Protein AF-A0A2E4WME3-F1 (afdb_monomer_lite)

Secondary structure (DSSP, 8-state):
-EEEEETTEEEEEEEEES----TT-GGGHHHHTTS-HHHHHHHHHHHTSGGGEEEEE-S-STTPPPHHHHHHH-TTTTT-HHHHHHHHHHHHTT---TTHHHHHHTHHHHHTT-SHHHHHHHHT-GGGB-TTT--B--SS----TTS--S-SSHHHHHHHHHHHHHHHHHHHHHHHHS---

Sequence (181 aa):
MLHHKSELGEFFLSSDAIGHTYTRVKSMSHIVNQIPSKEINSFFSNCRTIGGYIIFPSKQVDKKMTINASRGLNRSIVDRFDLTLECIRRFYINEDSPLSDTFKRYSSFFSLFQDFKGYIDFFLLQDLVEEKDLVIKFFVPFNGFDRPPLPSNVQEYQSYKKHLTHFVKARNQRMAQAHPY

Structure (mmCIF, N/CA/C/O backbone):
data_AF-A0A2E4WME3-F1
#
_entry.id   AF-A0A2E4WME3-F1
#
loop_
_atom_site.group_PDB
_atom_site.id
_atom_site.type_symbol
_atom_site.label_atom_id
_atom_site.label_alt_id
_atom_site.label_comp_id
_atom_site.label_asym_id
_atom_site.label_entity_id
_atom_site.label_seq_id
_atom_site.pdbx_PDB_ins_code
_atom_site.Cartn_x
_atom_site.Cartn_y
_atom_site.Cartn_z
_atom_site.occupancy
_atom_site.B_iso_or_equiv
_atom_site.auth_seq_id
_atom_site.auth_comp_id
_atom_site.auth_asym_id
_atom_site.auth_atom_id
_atom_site.pdbx_PDB_model_num
ATOM 1 N N . MET A 1 1 ? 7.055 2.457 16.033 1.00 84.25 1 MET A N 1
ATOM 2 C CA . MET A 1 1 ? 5.740 1.885 16.388 1.00 84.25 1 MET A CA 1
ATOM 3 C C . MET A 1 1 ? 5.022 2.919 17.231 1.00 84.25 1 MET A C 1
ATOM 5 O O . MET A 1 1 ? 5.640 3.439 18.150 1.00 84.25 1 MET A O 1
ATOM 9 N N . LEU A 1 2 ? 3.787 3.249 16.876 1.00 93.38 2 LEU A N 1
ATOM 10 C CA . LEU A 1 2 ? 2.909 4.166 17.597 1.00 93.38 2 LEU A CA 1
ATOM 11 C C . LEU A 1 2 ? 1.882 3.332 18.369 1.00 93.38 2 LEU A C 1
ATOM 13 O O . LEU A 1 2 ? 1.315 2.400 17.804 1.00 93.38 2 LEU A O 1
ATOM 17 N N . HIS A 1 3 ? 1.649 3.646 19.638 1.00 96.19 3 HIS A N 1
ATOM 18 C CA . HIS A 1 3 ? 0.579 3.045 20.437 1.00 96.19 3 HIS A CA 1
ATOM 19 C C . HIS A 1 3 ? -0.481 4.107 20.698 1.00 96.19 3 HIS A C 1
ATOM 21 O O . HIS A 1 3 ? -0.151 5.224 21.087 1.00 96.19 3 HIS A O 1
ATOM 27 N N . HIS A 1 4 ? -1.737 3.760 20.443 1.00 94.62 4 HIS A N 1
ATOM 28 C CA . HIS A 1 4 ? -2.892 4.623 20.654 1.00 94.62 4 HIS A CA 1
ATOM 29 C C . HIS A 1 4 ? -3.981 3.853 21.395 1.00 94.62 4 HIS A C 1
ATOM 31 O O . HIS A 1 4 ? -4.240 2.691 21.075 1.00 94.62 4 HIS A O 1
ATOM 37 N N . LYS A 1 5 ? -4.641 4.505 22.352 1.00 96.31 5 LYS A N 1
ATOM 38 C CA . LYS A 1 5 ? -5.772 3.948 23.095 1.00 96.31 5 LYS A CA 1
ATOM 39 C C . LYS A 1 5 ? -6.830 5.028 23.302 1.00 96.31 5 LYS A C 1
ATOM 41 O O . LYS A 1 5 ? -6.536 6.074 23.872 1.00 96.31 5 LYS A O 1
ATOM 46 N N . SER A 1 6 ? -8.051 4.764 22.851 1.00 95.75 6 SER A N 1
ATOM 47 C CA . SER A 1 6 ? -9.222 5.621 23.068 1.00 95.75 6 SER A CA 1
ATOM 48 C C . SER A 1 6 ? -10.500 4.778 23.136 1.00 95.75 6 SER A C 1
ATOM 50 O O . SER A 1 6 ? -10.442 3.550 23.098 1.00 95.75 6 SER A O 1
ATOM 52 N N . GLU A 1 7 ? -11.663 5.427 23.207 1.00 95.44 7 GLU A N 1
ATOM 53 C CA . GLU A 1 7 ? -12.976 4.763 23.135 1.00 95.44 7 GLU A CA 1
ATOM 54 C C . GLU A 1 7 ? -13.190 3.992 21.820 1.00 95.44 7 GLU A C 1
ATOM 56 O O . GLU A 1 7 ? -13.965 3.043 21.777 1.00 95.44 7 GLU A O 1
ATOM 61 N N . LEU A 1 8 ? -12.450 4.347 20.762 1.00 93.00 8 LEU A N 1
ATOM 62 C CA . LEU A 1 8 ? -12.472 3.657 19.467 1.00 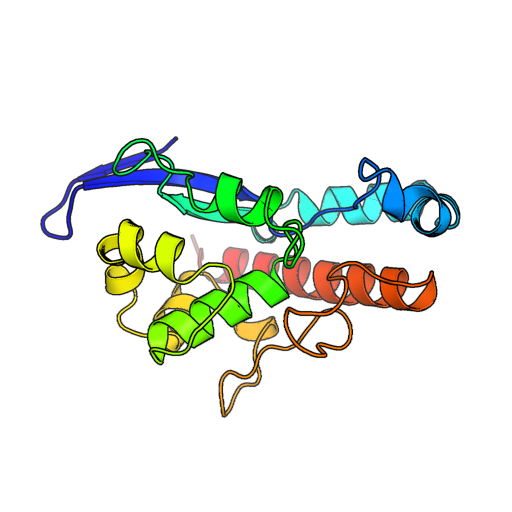93.00 8 LEU A CA 1
ATOM 63 C C . LEU A 1 8 ? -11.648 2.356 19.458 1.00 93.00 8 LEU A C 1
ATOM 65 O O . LEU A 1 8 ? -11.681 1.617 18.476 1.00 93.00 8 LEU A O 1
ATOM 69 N N . GLY A 1 9 ? -10.888 2.078 20.523 1.00 94.25 9 GLY A N 1
ATOM 70 C CA . GLY A 1 9 ? -10.085 0.867 20.676 1.00 94.25 9 GLY A CA 1
ATOM 71 C C . GLY A 1 9 ? -8.614 1.124 21.005 1.00 94.25 9 GLY A C 1
ATOM 72 O O . GLY A 1 9 ? -8.171 2.252 21.231 1.00 94.25 9 GLY A O 1
ATOM 73 N N . GLU A 1 10 ? -7.843 0.036 21.038 1.00 96.06 10 GLU A N 1
ATOM 74 C CA . GLU A 1 10 ? -6.400 0.045 21.274 1.00 96.06 10 GLU A CA 1
ATOM 75 C C . GLU A 1 10 ? -5.654 -0.448 20.031 1.00 96.06 10 GLU A C 1
ATOM 77 O O . GLU A 1 10 ? -5.867 -1.567 19.558 1.00 96.06 10 GLU A O 1
ATOM 82 N N . PHE A 1 11 ? -4.750 0.382 19.514 1.00 96.50 11 PHE A N 1
ATOM 83 C CA . PHE A 1 11 ? -4.045 0.135 18.264 1.00 96.50 11 PHE A CA 1
ATOM 84 C C . PHE A 1 11 ? -2.536 0.289 18.441 1.00 96.50 11 PHE A C 1
ATOM 86 O O . PHE A 1 11 ? -2.039 1.252 19.022 1.00 96.50 11 PHE A O 1
ATOM 93 N N . PHE A 1 12 ? -1.799 -0.664 17.875 1.00 97.31 12 PHE A N 1
ATOM 94 C CA . PHE A 1 12 ? -0.350 -0.609 17.720 1.00 97.31 12 PHE A CA 1
ATOM 95 C C . PHE A 1 12 ? -0.075 -0.488 16.232 1.00 97.31 12 PHE A C 1
ATOM 97 O O . PHE A 1 12 ? -0.410 -1.399 15.476 1.00 97.31 12 PHE A O 1
ATOM 104 N N . LEU A 1 13 ? 0.467 0.646 15.815 1.00 97.38 13 LEU A N 1
ATOM 105 C CA . LEU A 1 13 ? 0.573 1.047 14.423 1.00 97.38 13 LEU A CA 1
ATOM 106 C C . LEU A 1 13 ? 2.042 1.175 14.011 1.00 97.38 13 LEU A C 1
ATOM 108 O O . LEU A 1 13 ? 2.901 1.640 14.771 1.00 97.38 13 LEU A O 1
ATOM 112 N N . SER A 1 14 ? 2.345 0.795 12.776 1.00 97.19 14 SER A N 1
ATOM 113 C CA . SER A 1 14 ? 3.647 1.036 12.154 1.00 97.19 14 SER A CA 1
ATOM 114 C C . SER A 1 14 ? 3.471 1.567 10.744 1.00 97.19 14 SER A C 1
ATOM 116 O O . SER A 1 14 ? 2.499 1.229 10.068 1.00 97.19 14 SER A O 1
ATOM 118 N N . SER A 1 15 ? 4.436 2.367 10.296 1.00 96.00 15 SER A N 1
ATOM 119 C CA . SER A 1 15 ? 4.532 2.718 8.889 1.00 96.00 15 SER A CA 1
ATOM 120 C C . SER A 1 15 ? 4.936 1.504 8.053 1.00 96.00 15 SER A C 1
ATOM 122 O O . SER A 1 15 ? 5.638 0.606 8.523 1.00 96.00 15 SER A O 1
ATOM 124 N N . ASP A 1 16 ? 4.493 1.503 6.806 1.00 96.19 16 ASP A N 1
ATOM 125 C CA . ASP A 1 16 ? 4.830 0.519 5.788 1.00 96.19 16 ASP A CA 1
ATOM 126 C C . ASP A 1 16 ? 5.010 1.230 4.443 1.00 96.19 16 ASP A C 1
ATOM 128 O O . ASP A 1 16 ? 4.370 2.253 4.185 1.00 96.19 16 ASP A O 1
ATOM 132 N N . ALA A 1 17 ? 5.905 0.733 3.597 1.00 96.88 17 ALA A N 1
ATOM 133 C CA . ALA A 1 17 ? 6.163 1.340 2.301 1.00 96.88 17 ALA A CA 1
ATOM 134 C C . ALA A 1 17 ? 5.014 1.037 1.325 1.00 96.88 17 ALA A C 1
ATOM 136 O O . ALA A 1 17 ? 4.477 -0.071 1.263 1.00 96.88 17 ALA A O 1
ATOM 137 N N . ILE A 1 18 ? 4.636 2.043 0.542 1.00 97.50 18 ILE A N 1
ATOM 138 C CA . ILE A 1 18 ? 3.781 1.890 -0.641 1.00 97.50 18 ILE A CA 1
ATOM 139 C C . ILE A 1 18 ? 4.661 1.579 -1.858 1.00 97.50 18 ILE A C 1
ATOM 141 O O . ILE A 1 18 ? 4.321 0.739 -2.690 1.00 97.50 18 ILE A O 1
ATOM 145 N N . GLY A 1 19 ? 5.795 2.274 -1.975 1.00 93.50 19 GLY A N 1
ATOM 146 C CA . GLY A 1 19 ? 6.654 2.199 -3.148 1.00 93.50 19 GLY A CA 1
ATOM 147 C C . GLY A 1 19 ? 7.825 1.235 -2.998 1.00 93.50 19 GLY A C 1
ATOM 148 O O . GLY A 1 19 ? 8.671 1.410 -2.122 1.00 93.50 19 GLY A O 1
ATOM 149 N N . HIS A 1 20 ? 7.935 0.278 -3.922 1.00 95.06 20 HIS A N 1
ATOM 150 C CA . HIS A 1 20 ? 9.031 -0.687 -3.974 1.00 95.06 20 HIS A CA 1
ATOM 151 C C . HIS A 1 20 ? 9.748 -0.594 -5.321 1.00 95.06 20 HIS A C 1
ATOM 153 O O . HIS A 1 20 ? 9.152 -0.741 -6.379 1.00 95.06 20 HIS A O 1
ATOM 159 N N . THR A 1 21 ? 11.065 -0.387 -5.311 1.00 96.44 21 THR A N 1
ATOM 160 C CA . THR A 1 21 ? 11.849 -0.357 -6.560 1.00 96.44 21 THR A CA 1
ATOM 161 C C . THR A 1 21 ? 12.041 -1.742 -7.171 1.00 96.44 21 THR A C 1
ATOM 163 O O . THR A 1 21 ? 12.465 -1.853 -8.318 1.00 96.44 21 THR A O 1
ATOM 166 N N . TYR A 1 22 ? 11.786 -2.795 -6.392 1.00 96.81 22 TYR A N 1
ATOM 167 C CA . TYR A 1 22 ? 12.021 -4.197 -6.735 1.00 96.81 22 TYR A CA 1
ATOM 168 C C . TYR A 1 22 ? 13.465 -4.544 -7.137 1.00 96.81 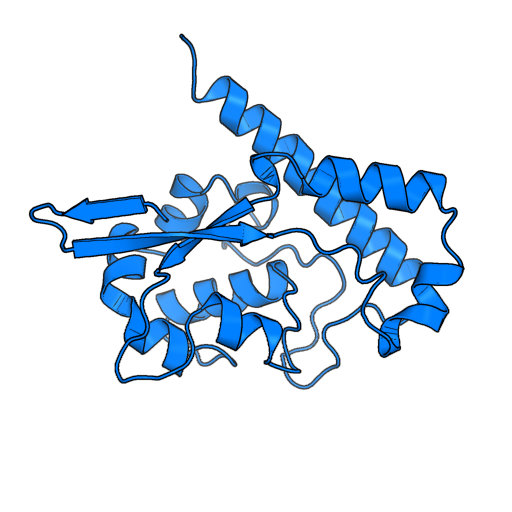22 TYR A C 1
ATOM 170 O O . TYR A 1 22 ? 13.726 -5.654 -7.588 1.00 96.81 22 TYR A O 1
ATOM 178 N N . THR A 1 23 ? 14.439 -3.665 -6.874 1.00 96.12 23 THR A N 1
ATOM 179 C CA . THR A 1 23 ? 15.867 -3.912 -7.165 1.00 96.12 23 THR A CA 1
ATOM 180 C C . THR A 1 23 ? 16.441 -5.103 -6.397 1.00 96.12 23 THR A C 1
ATOM 182 O O . THR A 1 23 ? 17.420 -5.703 -6.825 1.00 96.12 23 THR A O 1
ATOM 185 N N . ARG A 1 24 ? 15.834 -5.455 -5.257 1.00 94.19 24 ARG A N 1
ATOM 186 C CA . ARG A 1 24 ? 16.222 -6.602 -4.420 1.00 94.19 24 ARG A CA 1
ATOM 187 C C . ARG A 1 24 ? 15.408 -7.868 -4.703 1.00 94.19 24 ARG A C 1
ATOM 189 O O . ARG A 1 24 ? 15.659 -8.899 -4.087 1.00 94.19 24 ARG A O 1
ATOM 196 N N . VAL A 1 25 ? 14.437 -7.810 -5.615 1.00 95.25 25 VAL A N 1
ATOM 197 C CA . VAL A 1 25 ? 13.617 -8.969 -5.980 1.00 95.25 25 VAL A CA 1
ATOM 198 C C . VAL A 1 25 ? 14.314 -9.714 -7.111 1.00 95.25 25 VAL A C 1
ATOM 200 O O . VAL A 1 25 ? 14.362 -9.242 -8.243 1.00 95.25 25 VAL A O 1
ATOM 203 N N . LYS A 1 26 ? 14.865 -10.898 -6.814 1.00 95.38 26 LYS A N 1
ATOM 204 C CA . LYS A 1 26 ? 15.692 -11.667 -7.761 1.00 95.38 26 LYS A CA 1
ATOM 205 C C . LYS A 1 26 ? 14.990 -11.928 -9.099 1.00 95.38 26 LYS A C 1
ATOM 207 O O . LYS A 1 26 ? 15.623 -11.783 -10.143 1.00 95.38 26 LYS A O 1
ATOM 212 N N . SER A 1 27 ? 13.694 -12.251 -9.079 1.00 94.62 27 SER A N 1
ATOM 213 C CA . SER A 1 27 ? 12.904 -12.475 -10.299 1.00 94.62 27 SER A CA 1
ATOM 214 C C . SER A 1 27 ? 12.780 -11.225 -11.175 1.00 94.62 27 SER A C 1
ATOM 216 O O . SER A 1 27 ? 12.633 -11.363 -12.381 1.00 94.62 27 SER A O 1
ATOM 218 N N . MET A 1 28 ? 12.926 -10.022 -10.613 1.00 97.44 28 MET A N 1
ATOM 219 C CA . MET A 1 28 ? 12.858 -8.750 -11.343 1.00 97.44 28 MET A CA 1
ATOM 220 C C . MET A 1 28 ? 14.205 -8.277 -11.901 1.00 97.44 28 MET A C 1
ATOM 222 O O . MET A 1 28 ? 14.233 -7.323 -12.677 1.00 97.44 28 MET A O 1
ATOM 226 N N . SER A 1 29 ? 15.321 -8.922 -11.543 1.00 97.50 29 SER A N 1
ATOM 227 C CA . SER A 1 29 ? 16.672 -8.482 -11.936 1.00 97.50 29 SER A CA 1
ATOM 228 C C . SER A 1 29 ? 16.837 -8.288 -13.448 1.00 97.50 29 SER A C 1
ATOM 230 O O . SER A 1 29 ? 17.382 -7.274 -13.875 1.00 97.50 29 SER A O 1
ATOM 232 N N . HIS A 1 30 ? 16.301 -9.207 -14.258 1.00 97.56 30 HIS A N 1
ATOM 233 C CA . HIS A 1 30 ? 16.370 -9.151 -15.720 1.00 97.56 30 HIS A CA 1
ATOM 234 C C . HIS A 1 30 ? 15.649 -7.937 -16.330 1.00 97.56 30 HIS A C 1
ATOM 236 O O . HIS A 1 30 ? 15.969 -7.557 -17.449 1.00 97.56 30 HIS A O 1
ATOM 242 N N . ILE A 1 31 ? 14.721 -7.303 -15.604 1.00 98.19 31 ILE A N 1
ATOM 243 C CA . ILE A 1 31 ? 14.013 -6.083 -16.021 1.00 98.19 31 ILE A CA 1
ATOM 244 C C . ILE A 1 31 ? 14.680 -4.848 -15.410 1.00 98.19 31 ILE A C 1
ATOM 246 O O . ILE A 1 31 ? 15.049 -3.917 -16.120 1.00 98.19 31 ILE A O 1
ATOM 250 N N . VAL A 1 32 ? 14.860 -4.841 -14.085 1.00 97.50 32 VAL A N 1
ATOM 251 C CA . VAL A 1 32 ? 15.308 -3.655 -13.337 1.00 97.50 32 VAL A CA 1
ATOM 252 C C . VAL A 1 32 ? 16.745 -3.264 -13.689 1.00 97.50 32 VAL A C 1
ATOM 254 O O . VAL A 1 32 ? 17.046 -2.075 -13.748 1.00 97.50 32 VAL A O 1
ATOM 257 N N . ASN A 1 33 ? 17.616 -4.232 -13.998 1.00 97.69 33 ASN A N 1
ATOM 258 C CA . ASN A 1 33 ? 19.007 -3.958 -14.383 1.00 97.69 33 ASN A CA 1
ATOM 259 C C . ASN A 1 33 ? 19.140 -3.251 -15.741 1.00 97.69 33 ASN A C 1
ATOM 261 O O . ASN A 1 33 ? 20.215 -2.748 -16.055 1.00 97.69 33 ASN A O 1
ATOM 265 N N . GLN A 1 34 ? 18.070 -3.196 -16.539 1.00 98.12 34 GLN A N 1
ATOM 266 C CA . GLN A 1 34 ? 18.045 -2.451 -17.800 1.00 98.12 34 GLN A CA 1
ATOM 267 C C . GLN A 1 34 ? 17.744 -0.958 -17.592 1.00 98.12 34 GLN A C 1
ATOM 269 O O . GLN A 1 34 ? 17.839 -0.168 -18.529 1.00 98.12 34 GLN A O 1
ATOM 274 N N . ILE A 1 35 ? 17.368 -0.553 -16.376 1.00 97.62 35 ILE A N 1
ATOM 275 C CA . ILE A 1 35 ? 17.043 0.834 -16.050 1.00 97.62 35 ILE A CA 1
ATOM 276 C C . ILE A 1 35 ? 18.299 1.544 -15.533 1.00 97.62 35 ILE A C 1
ATOM 278 O O . ILE A 1 35 ? 18.962 1.020 -14.633 1.00 97.62 35 ILE A O 1
ATOM 282 N N . PRO A 1 36 ? 18.624 2.757 -16.022 1.00 97.50 36 PRO A N 1
ATOM 283 C CA . PRO A 1 36 ? 19.770 3.508 -15.526 1.00 97.50 36 PRO A CA 1
ATOM 284 C C . PRO A 1 36 ? 19.729 3.693 -14.004 1.00 97.50 36 PRO A C 1
ATOM 286 O O . PRO A 1 36 ? 18.714 4.101 -13.432 1.00 97.50 36 PRO A O 1
ATOM 289 N N . SER A 1 37 ? 20.859 3.466 -13.331 1.00 96.31 37 SER A N 1
ATOM 290 C CA . SER A 1 37 ? 20.957 3.547 -11.864 1.00 96.31 37 SER A CA 1
ATOM 291 C C . SER A 1 37 ? 20.522 4.909 -11.309 1.00 96.31 37 SER A C 1
ATOM 293 O O . SER A 1 37 ? 19.879 4.978 -10.263 1.00 96.31 37 SER A O 1
ATOM 295 N N . LYS A 1 38 ? 20.790 6.000 -12.039 1.00 97.50 38 LYS A N 1
ATOM 296 C CA . LYS A 1 38 ? 20.326 7.355 -11.697 1.00 97.50 38 LYS A CA 1
ATOM 297 C C . LYS A 1 38 ? 18.797 7.453 -11.650 1.00 97.50 38 LYS A C 1
ATOM 299 O O . LYS A 1 38 ? 18.259 8.106 -10.757 1.00 97.50 38 LYS A O 1
ATOM 304 N N . GLU A 1 39 ? 18.095 6.788 -12.568 1.00 97.06 39 GLU A N 1
ATOM 305 C CA . GLU A 1 39 ? 16.630 6.748 -12.569 1.00 97.06 39 GLU A CA 1
ATOM 306 C C . GLU A 1 39 ? 16.088 5.920 -11.404 1.00 97.06 39 GLU A C 1
ATOM 308 O O . GLU A 1 39 ? 15.142 6.349 -10.745 1.00 97.06 39 GLU A O 1
ATOM 313 N N . ILE A 1 40 ? 16.710 4.775 -11.108 1.00 97.81 40 ILE A N 1
ATOM 314 C CA . ILE A 1 40 ? 16.352 3.942 -9.951 1.00 97.81 40 ILE A CA 1
ATOM 315 C C . ILE A 1 40 ? 16.555 4.704 -8.639 1.00 97.81 40 ILE A C 1
ATOM 317 O O . ILE A 1 40 ? 15.675 4.686 -7.780 1.00 97.81 40 ILE A O 1
ATOM 321 N N . ASN A 1 41 ? 17.669 5.422 -8.496 1.00 97.62 41 ASN A N 1
ATOM 322 C CA . ASN A 1 41 ? 17.947 6.232 -7.311 1.00 97.62 41 ASN A CA 1
ATOM 323 C C . ASN A 1 41 ? 16.936 7.375 -7.161 1.00 97.62 41 ASN A C 1
ATOM 325 O O . ASN A 1 41 ? 16.436 7.610 -6.064 1.00 97.62 41 ASN A O 1
ATOM 329 N N . SER A 1 42 ? 16.579 8.053 -8.258 1.00 97.06 42 SER A N 1
ATOM 330 C CA . SER A 1 42 ? 15.531 9.080 -8.232 1.00 97.06 42 SER A CA 1
ATOM 331 C C . SER A 1 42 ? 14.174 8.494 -7.831 1.00 97.06 42 SER A C 1
ATOM 333 O O . SER A 1 42 ? 13.489 9.049 -6.971 1.00 97.06 42 SER A O 1
ATOM 335 N N . PHE A 1 43 ? 13.796 7.347 -8.400 1.00 97.81 43 PHE A N 1
ATOM 336 C CA . PHE A 1 43 ? 12.562 6.649 -8.046 1.00 97.81 43 PHE A CA 1
ATOM 337 C C . PHE A 1 43 ? 12.533 6.265 -6.563 1.00 97.81 43 PHE A C 1
ATOM 339 O O . PHE A 1 43 ? 11.575 6.574 -5.858 1.00 97.81 43 PHE A O 1
ATOM 346 N N . PHE A 1 44 ? 13.620 5.680 -6.067 1.00 97.50 44 PHE A N 1
ATOM 347 C CA . PHE A 1 44 ? 13.774 5.313 -4.666 1.00 97.50 44 PHE A CA 1
ATOM 348 C C . PHE A 1 44 ? 13.629 6.504 -3.715 1.00 97.50 44 PHE A C 1
ATOM 350 O O . PHE A 1 44 ? 12.923 6.401 -2.712 1.00 97.50 44 PHE A O 1
ATOM 357 N N . SER A 1 45 ? 14.257 7.638 -4.037 1.00 97.25 45 SER A N 1
ATOM 358 C CA . SER A 1 45 ? 14.135 8.865 -3.247 1.00 97.25 45 SER A CA 1
ATOM 359 C C . SER A 1 45 ? 12.696 9.379 -3.205 1.00 97.25 45 SER A C 1
ATOM 361 O O . SER A 1 45 ? 12.235 9.771 -2.137 1.00 97.25 45 SER A O 1
ATOM 363 N N . ASN A 1 46 ? 11.955 9.315 -4.321 1.00 95.38 46 ASN A N 1
ATOM 364 C CA . ASN A 1 46 ? 10.531 9.670 -4.321 1.00 95.38 46 ASN A CA 1
ATOM 365 C C . ASN A 1 46 ? 9.733 8.746 -3.384 1.00 95.38 46 ASN A C 1
ATOM 367 O O . ASN A 1 46 ? 8.996 9.242 -2.536 1.00 95.38 46 ASN A O 1
ATOM 371 N N . CYS A 1 47 ? 9.934 7.426 -3.461 1.00 95.25 47 CYS A N 1
ATOM 372 C CA . CYS A 1 47 ? 9.248 6.448 -2.603 1.00 95.25 47 CYS A CA 1
ATOM 373 C C . CYS A 1 47 ? 9.560 6.591 -1.103 1.00 95.25 47 CYS A C 1
ATOM 375 O O . CYS A 1 47 ? 8.822 6.055 -0.284 1.00 95.25 47 CYS A O 1
ATOM 377 N N . ARG A 1 48 ? 10.632 7.300 -0.730 1.00 96.06 48 ARG A N 1
ATOM 378 C CA . ARG A 1 48 ? 11.047 7.527 0.667 1.00 96.06 48 ARG A CA 1
ATOM 379 C C . ARG A 1 48 ? 10.508 8.813 1.296 1.00 96.06 48 ARG A C 1
ATOM 381 O O . ARG A 1 48 ? 10.892 9.160 2.409 1.00 96.06 48 ARG A O 1
ATOM 388 N N . THR A 1 49 ? 9.628 9.517 0.602 1.00 96.88 49 THR A N 1
ATOM 389 C CA . THR A 1 49 ? 8.881 10.656 1.153 1.00 96.88 49 THR A CA 1
ATOM 390 C C . THR A 1 49 ? 7.666 10.179 1.953 1.00 96.88 49 THR A C 1
ATOM 392 O O . THR A 1 49 ? 7.253 9.032 1.807 1.00 96.88 49 THR A O 1
ATOM 395 N N . ILE A 1 50 ? 7.059 11.040 2.779 1.00 95.31 50 ILE A N 1
ATOM 396 C CA . ILE A 1 50 ? 5.889 10.680 3.606 1.00 95.31 50 ILE A CA 1
ATOM 397 C C . ILE A 1 50 ? 4.710 10.141 2.774 1.00 95.31 50 ILE A C 1
ATOM 399 O O . ILE A 1 50 ? 4.071 9.162 3.160 1.00 95.31 50 ILE A O 1
ATOM 403 N N . GLY A 1 51 ? 4.496 10.684 1.573 1.00 96.88 51 GLY A N 1
ATOM 404 C CA . GLY A 1 51 ? 3.506 10.204 0.610 1.00 96.88 51 GLY A CA 1
ATOM 405 C C . GLY A 1 51 ? 3.782 8.790 0.085 1.00 96.88 51 GLY A C 1
ATOM 406 O O . GLY A 1 51 ? 2.868 8.152 -0.435 1.00 96.88 51 GLY A O 1
ATOM 407 N N . GLY A 1 52 ? 4.999 8.272 0.259 1.00 97.62 52 GLY A N 1
ATOM 408 C CA . GLY A 1 52 ? 5.400 6.903 -0.066 1.00 97.62 52 GLY A CA 1
ATOM 409 C C . GLY A 1 52 ? 5.160 5.875 1.045 1.00 97.62 52 GLY A C 1
ATOM 410 O O . GLY A 1 52 ? 5.493 4.707 0.845 1.00 97.62 52 GLY A O 1
ATOM 411 N N . TYR A 1 53 ? 4.578 6.270 2.184 1.00 97.94 53 TYR A N 1
ATOM 412 C CA . TYR A 1 53 ? 4.285 5.377 3.311 1.00 97.94 53 TYR A CA 1
ATOM 413 C C . TYR A 1 53 ? 2.796 5.345 3.673 1.00 97.94 53 TYR A C 1
ATOM 415 O O . TYR A 1 53 ? 2.080 6.341 3.557 1.00 97.94 53 TYR A O 1
ATOM 423 N N . ILE A 1 54 ? 2.332 4.201 4.162 1.00 97.94 54 ILE A N 1
ATOM 424 C CA . ILE A 1 54 ? 1.009 4.003 4.762 1.00 97.94 54 ILE A CA 1
ATOM 425 C C . ILE A 1 54 ? 1.157 3.505 6.201 1.00 97.94 54 ILE A C 1
ATOM 427 O O . ILE A 1 54 ? 2.262 3.185 6.630 1.00 97.94 54 ILE A O 1
ATOM 431 N N . ILE A 1 55 ? 0.065 3.461 6.960 1.00 97.56 55 ILE A N 1
ATOM 432 C CA . ILE A 1 55 ? 0.047 2.957 8.333 1.00 97.56 55 ILE A CA 1
ATOM 433 C C . ILE A 1 55 ? -0.840 1.716 8.399 1.00 97.56 55 ILE A C 1
ATOM 435 O O . ILE A 1 55 ? -1.970 1.735 7.915 1.00 97.56 55 ILE A O 1
ATOM 439 N N . PHE A 1 56 ? -0.339 0.664 9.048 1.00 98.00 56 PHE A N 1
ATOM 440 C CA . PHE A 1 56 ? -1.104 -0.542 9.361 1.00 98.00 56 PHE A CA 1
ATOM 441 C C . PHE A 1 56 ? -0.923 -0.959 10.827 1.00 98.00 56 PHE A C 1
ATOM 443 O O . PHE A 1 56 ? 0.094 -0.620 11.446 1.00 98.00 56 PHE A O 1
ATOM 450 N N . PRO A 1 57 ? -1.866 -1.745 11.381 1.00 97.56 57 PRO A N 1
ATOM 451 C CA . PRO A 1 57 ? -1.656 -2.471 12.624 1.00 97.56 57 PRO A CA 1
ATOM 452 C C . PRO A 1 57 ? -0.416 -3.370 12.565 1.00 97.56 57 PRO A C 1
ATOM 454 O O . PRO A 1 57 ? -0.233 -4.156 11.631 1.00 97.56 57 PRO A O 1
ATOM 457 N N . SER A 1 58 ? 0.429 -3.270 13.587 1.00 95.88 58 SER A N 1
ATOM 458 C CA . SER A 1 58 ? 1.732 -3.936 13.657 1.00 95.88 58 SER A CA 1
ATOM 459 C C . SER A 1 58 ? 1.770 -5.108 14.635 1.00 95.88 58 SER A C 1
ATOM 461 O O . SER A 1 58 ? 2.680 -5.934 14.570 1.00 95.88 58 SER A O 1
ATOM 463 N N . LYS A 1 59 ? 0.799 -5.205 15.551 1.00 95.69 59 LYS A N 1
ATOM 464 C CA . LYS A 1 59 ? 0.704 -6.318 16.503 1.00 95.69 59 LYS A CA 1
ATOM 465 C C . LYS A 1 59 ? 0.076 -7.535 15.825 1.00 95.69 59 LYS A C 1
ATOM 467 O O . LYS A 1 59 ? -0.928 -7.415 15.123 1.00 95.69 59 LYS A O 1
ATOM 472 N N . GLN A 1 60 ? 0.662 -8.710 16.034 1.00 96.38 60 GLN A N 1
ATOM 473 C CA . GLN A 1 60 ? 0.068 -9.965 15.576 1.00 96.38 60 GLN A CA 1
ATOM 474 C C . GLN A 1 60 ? -1.235 -10.248 16.328 1.00 96.38 60 GLN A C 1
ATOM 476 O O . GLN A 1 60 ? -1.314 -10.059 17.542 1.00 96.38 60 GLN A O 1
ATOM 481 N N . VAL A 1 61 ? -2.224 -10.754 15.598 1.00 95.62 61 VAL A N 1
ATOM 482 C CA . VAL A 1 61 ? -3.476 -11.294 16.142 1.00 95.62 61 VAL A CA 1
ATOM 483 C C . VAL A 1 61 ? -3.428 -12.809 15.961 1.00 95.62 61 VAL A C 1
ATOM 485 O O . VAL A 1 61 ? -3.066 -13.287 14.884 1.00 95.62 61 VAL A O 1
ATOM 488 N N . ASP A 1 62 ? -3.701 -13.567 17.023 1.00 95.25 62 ASP A N 1
ATOM 489 C CA . ASP A 1 62 ? -3.660 -15.040 17.045 1.00 95.25 62 ASP A CA 1
ATOM 490 C C . ASP A 1 62 ? -2.338 -15.660 16.564 1.00 95.25 62 ASP A C 1
ATOM 492 O O . ASP A 1 62 ? -2.326 -16.732 15.960 1.00 95.25 62 ASP A O 1
ATOM 496 N N . LYS A 1 63 ? -1.208 -14.970 16.790 1.00 96.19 63 LYS A N 1
ATOM 497 C CA . LYS A 1 63 ? 0.131 -15.359 16.292 1.00 96.19 63 LYS A CA 1
ATOM 498 C C . LYS A 1 63 ? 0.201 -15.518 14.760 1.00 96.19 63 LYS A C 1
ATOM 500 O O . LYS A 1 63 ? 1.128 -16.139 14.242 1.00 96.19 63 LYS A O 1
ATOM 505 N N . LYS A 1 64 ? -0.766 -14.963 14.021 1.00 97.44 64 LYS A N 1
ATOM 506 C CA . LYS A 1 64 ? -0.804 -14.978 12.553 1.00 97.44 64 LYS A CA 1
ATOM 507 C C . LYS A 1 64 ? -0.060 -13.774 11.977 1.00 97.44 64 LYS A C 1
ATOM 509 O O . LYS A 1 64 ? 0.239 -12.801 12.670 1.00 97.44 64 LYS A O 1
ATOM 514 N N . MET A 1 65 ? 0.229 -13.848 10.679 1.00 97.56 65 MET A N 1
ATOM 515 C CA . MET A 1 65 ? 0.888 -12.774 9.939 1.00 97.56 65 MET A CA 1
ATOM 516 C C . MET A 1 65 ? 0.132 -11.446 10.076 1.00 97.56 65 MET A C 1
ATOM 518 O O . MET A 1 65 ? -1.101 -11.404 9.978 1.00 97.56 65 MET A O 1
ATOM 522 N N . THR A 1 66 ? 0.902 -10.368 10.249 1.00 97.88 66 THR A N 1
ATOM 523 C CA . THR A 1 66 ? 0.421 -8.986 10.147 1.00 97.88 66 THR A CA 1
ATOM 524 C C . THR A 1 66 ? 0.008 -8.663 8.711 1.00 97.88 66 THR A C 1
ATOM 526 O O . THR A 1 66 ? 0.257 -9.455 7.794 1.00 97.88 66 THR A O 1
ATOM 529 N N . ILE A 1 67 ? -0.606 -7.496 8.495 1.00 98.19 67 ILE A N 1
ATOM 530 C CA . ILE A 1 67 ? -0.923 -7.017 7.141 1.00 98.19 67 ILE A CA 1
ATOM 531 C C . ILE A 1 67 ? 0.351 -6.932 6.296 1.00 98.19 67 ILE A C 1
ATOM 533 O O . ILE A 1 67 ? 0.403 -7.561 5.244 1.00 98.19 67 ILE A O 1
ATOM 537 N N . ASN A 1 68 ? 1.391 -6.257 6.798 1.00 97.12 68 ASN A N 1
ATOM 538 C CA . ASN A 1 68 ? 2.680 -6.126 6.113 1.00 97.12 68 ASN A CA 1
ATOM 539 C C . ASN A 1 68 ? 3.254 -7.502 5.715 1.00 97.12 68 ASN A C 1
ATOM 541 O O . ASN A 1 68 ? 3.494 -7.772 4.542 1.00 97.12 68 ASN A O 1
ATOM 545 N N . ALA A 1 69 ? 3.356 -8.433 6.672 1.00 97.31 69 ALA A N 1
ATOM 546 C CA . ALA A 1 69 ? 3.882 -9.770 6.393 1.00 97.31 69 ALA A CA 1
ATOM 547 C C . ALA A 1 69 ? 3.025 -10.547 5.377 1.00 97.31 69 ALA A C 1
ATOM 549 O O . ALA A 1 69 ? 3.564 -11.174 4.467 1.00 97.31 69 ALA A O 1
ATOM 550 N N . SER A 1 70 ? 1.694 -10.482 5.501 1.00 97.81 70 SER A N 1
ATOM 551 C CA . SER A 1 70 ? 0.785 -11.152 4.561 1.00 97.81 70 SER A CA 1
ATOM 552 C C . SER A 1 70 ? 0.922 -10.587 3.153 1.00 97.81 70 SER A C 1
ATOM 554 O O . SER A 1 70 ? 0.804 -11.326 2.190 1.00 97.81 70 SER A O 1
ATOM 556 N N . ARG A 1 71 ? 1.175 -9.289 3.017 1.00 96.75 71 ARG A N 1
ATOM 557 C CA . ARG A 1 71 ? 1.275 -8.594 1.735 1.00 96.75 71 ARG A CA 1
ATOM 558 C C . ARG A 1 71 ? 2.598 -8.880 1.018 1.00 96.75 71 ARG A C 1
ATOM 560 O O . ARG A 1 71 ? 2.586 -9.161 -0.182 1.00 96.75 71 ARG A O 1
ATOM 567 N N . GLY A 1 72 ? 3.704 -8.892 1.761 1.00 96.00 72 GLY A N 1
ATOM 568 C CA . GLY A 1 72 ? 5.036 -9.151 1.210 1.00 96.00 72 GLY A CA 1
ATOM 569 C C . GLY A 1 72 ? 5.296 -10.619 0.884 1.00 96.00 72 GLY A C 1
ATOM 570 O O . GLY A 1 72 ? 5.963 -10.925 -0.104 1.00 96.00 72 GLY A O 1
ATOM 571 N N . LEU A 1 73 ? 4.731 -11.547 1.665 1.00 96.31 73 LEU A N 1
ATOM 572 C CA . LEU A 1 73 ? 4.889 -12.990 1.432 1.00 96.31 73 LEU A CA 1
ATOM 573 C C . LEU A 1 73 ? 3.845 -13.572 0.468 1.00 96.31 73 LEU A C 1
ATOM 575 O O . LEU A 1 73 ? 3.997 -14.704 0.006 1.00 96.31 73 LEU A O 1
ATOM 579 N N . ASN A 1 74 ? 2.786 -12.828 0.141 1.00 96.94 74 ASN A N 1
ATOM 580 C CA . ASN A 1 74 ? 1.758 -13.300 -0.777 1.00 96.94 74 ASN A CA 1
ATOM 581 C C . ASN A 1 74 ? 2.197 -13.131 -2.237 1.00 96.94 74 ASN A C 1
ATOM 583 O O . ASN A 1 74 ? 2.314 -12.020 -2.753 1.00 96.94 74 ASN A O 1
ATOM 587 N N . ARG A 1 75 ? 2.378 -14.265 -2.921 1.00 95.62 75 ARG A N 1
ATOM 588 C CA . ARG A 1 75 ? 2.790 -14.354 -4.333 1.00 95.62 75 ARG A CA 1
ATOM 589 C C . ARG A 1 75 ? 1.859 -13.654 -5.327 1.00 95.62 75 ARG A C 1
ATOM 591 O O . ARG A 1 75 ? 2.308 -13.352 -6.426 1.00 95.62 75 ARG A O 1
ATOM 598 N N . SER A 1 76 ? 0.603 -13.405 -4.958 1.00 97.25 76 SER A N 1
ATOM 599 C CA . SER A 1 76 ? -0.379 -12.685 -5.779 1.00 97.25 76 SER A CA 1
ATOM 600 C C . SER A 1 76 ? -0.311 -11.166 -5.598 1.00 97.25 76 SER A C 1
ATOM 602 O O . SER A 1 76 ? -1.049 -10.449 -6.266 1.00 97.25 76 SER A O 1
ATOM 604 N N . ILE A 1 77 ? 0.536 -10.661 -4.690 1.00 96.19 77 ILE A N 1
ATOM 605 C CA . ILE A 1 77 ? 0.629 -9.229 -4.365 1.00 96.19 77 ILE A CA 1
ATOM 606 C C . ILE A 1 77 ? 2.078 -8.743 -4.391 1.00 96.19 77 ILE A C 1
ATOM 608 O O . ILE A 1 77 ? 2.377 -7.794 -5.108 1.00 96.19 77 ILE A O 1
ATOM 612 N N . VAL A 1 78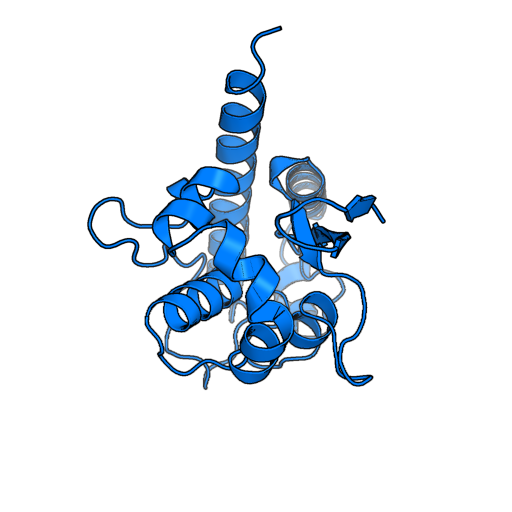 ? 2.980 -9.390 -3.645 1.00 95.81 78 VAL A N 1
ATOM 613 C CA . VAL A 1 78 ? 4.416 -9.051 -3.559 1.00 95.81 78 VAL A CA 1
ATOM 614 C C . VAL A 1 78 ? 4.624 -7.554 -3.272 1.00 95.81 78 VAL A C 1
ATOM 616 O O . VAL A 1 78 ? 5.283 -6.824 -4.017 1.00 95.81 78 VAL A O 1
ATOM 619 N N . ASP A 1 79 ? 3.967 -7.083 -2.208 1.00 96.31 79 ASP A N 1
ATOM 620 C CA . ASP A 1 79 ? 3.946 -5.680 -1.758 1.00 96.31 79 ASP A CA 1
ATOM 621 C C . ASP A 1 79 ? 3.436 -4.642 -2.774 1.00 96.31 79 ASP A C 1
ATOM 623 O O . ASP A 1 79 ? 3.520 -3.434 -2.540 1.00 96.31 79 ASP A O 1
ATOM 627 N N . ARG A 1 80 ? 2.860 -5.066 -3.905 1.00 97.19 80 ARG A N 1
ATOM 628 C CA . ARG A 1 80 ? 2.333 -4.131 -4.897 1.00 97.19 80 ARG A CA 1
ATOM 629 C C . ARG A 1 80 ? 1.080 -3.430 -4.355 1.00 97.19 80 ARG A C 1
ATOM 631 O O . ARG A 1 80 ? 0.042 -4.049 -4.105 1.00 97.19 80 ARG A O 1
ATOM 638 N N . PHE A 1 81 ? 1.201 -2.126 -4.108 1.00 98.31 81 PHE A N 1
ATOM 639 C CA . PHE A 1 81 ? 0.217 -1.393 -3.312 1.00 98.31 81 PHE A CA 1
ATOM 640 C C . PHE A 1 81 ? -1.147 -1.221 -3.986 1.00 98.31 81 PHE A C 1
ATOM 642 O O . PHE A 1 81 ? -2.154 -1.326 -3.303 1.00 98.31 81 PHE A O 1
ATOM 649 N N . ASP A 1 82 ? -1.216 -1.013 -5.299 1.00 98.25 82 ASP A N 1
ATOM 650 C CA . ASP A 1 82 ? -2.489 -0.941 -6.034 1.00 98.25 82 ASP A CA 1
ATOM 651 C C . ASP A 1 82 ? -3.274 -2.265 -5.956 1.00 98.25 82 ASP A C 1
ATOM 653 O O . ASP A 1 82 ? -4.483 -2.254 -5.743 1.00 98.25 82 ASP A O 1
ATOM 657 N N . LEU A 1 83 ? -2.589 -3.414 -5.994 1.00 98.50 83 LEU A N 1
ATOM 658 C CA . LEU A 1 83 ? -3.215 -4.722 -5.741 1.00 98.50 83 LEU A CA 1
ATOM 659 C C . LEU A 1 83 ? -3.672 -4.881 -4.285 1.00 98.50 83 LEU A C 1
ATOM 661 O O . LEU A 1 83 ? -4.707 -5.485 -4.007 1.00 98.50 83 LEU A O 1
ATOM 665 N N . THR A 1 84 ? -2.911 -4.324 -3.343 1.00 98.62 84 THR A N 1
ATOM 666 C CA . THR A 1 84 ? -3.304 -4.284 -1.925 1.00 98.62 84 THR A CA 1
ATOM 667 C C . THR A 1 84 ? -4.545 -3.424 -1.733 1.00 98.62 84 THR A C 1
ATOM 669 O O . THR A 1 84 ? -5.450 -3.814 -1.002 1.00 98.62 84 THR A O 1
ATOM 672 N N . LEU A 1 85 ? -4.600 -2.274 -2.402 1.00 98.75 85 LEU A N 1
ATOM 673 C CA . LEU A 1 85 ? -5.724 -1.356 -2.342 1.00 98.75 85 LEU A CA 1
ATOM 674 C C . LEU A 1 85 ? -6.982 -1.985 -2.947 1.00 98.75 85 LEU A C 1
ATOM 676 O O . LEU A 1 85 ? -8.050 -1.839 -2.366 1.00 98.75 85 LEU A O 1
ATOM 680 N N . GLU A 1 86 ? -6.851 -2.771 -4.020 1.00 98.75 86 GLU A N 1
ATOM 681 C CA . GLU A 1 86 ? -7.953 -3.593 -4.538 1.00 98.75 86 GLU A CA 1
ATOM 682 C C . GLU A 1 86 ? -8.435 -4.619 -3.504 1.00 98.75 86 GLU A C 1
ATOM 684 O O . GLU A 1 86 ? -9.637 -4.779 -3.311 1.00 98.75 86 GLU A O 1
ATOM 689 N N . CYS A 1 87 ? -7.529 -5.278 -2.771 1.00 98.81 87 CYS A N 1
ATOM 690 C CA . CYS A 1 87 ? -7.937 -6.171 -1.681 1.00 98.81 87 CYS A CA 1
ATOM 691 C C . CYS A 1 87 ? -8.695 -5.411 -0.574 1.00 98.81 87 CYS A C 1
ATOM 693 O O . CYS A 1 87 ? -9.644 -5.943 -0.003 1.00 98.81 87 CYS A O 1
ATOM 695 N N . ILE A 1 88 ? -8.281 -4.177 -0.259 1.00 98.81 88 ILE A N 1
ATOM 696 C CA . ILE A 1 88 ? -8.954 -3.326 0.736 1.00 98.81 88 ILE A CA 1
ATOM 697 C C . ILE A 1 88 ? -10.334 -2.902 0.221 1.00 98.81 88 ILE A C 1
ATOM 699 O O . ILE A 1 88 ? -11.307 -2.988 0.965 1.00 98.81 88 ILE A O 1
ATOM 703 N N . ARG A 1 89 ? -10.447 -2.505 -1.054 1.00 98.75 89 ARG A N 1
ATOM 704 C CA . ARG A 1 89 ? -11.730 -2.189 -1.700 1.00 98.75 89 ARG A CA 1
ATOM 705 C C . ARG A 1 89 ? -12.692 -3.365 -1.575 1.00 98.75 89 ARG A C 1
ATOM 707 O O . ARG A 1 89 ? -13.795 -3.188 -1.068 1.00 98.75 89 ARG A O 1
ATOM 714 N N . ARG A 1 90 ? -12.237 -4.565 -1.956 1.00 98.56 90 ARG A N 1
ATOM 715 C CA . ARG A 1 90 ? -12.998 -5.818 -1.842 1.00 98.56 90 ARG A CA 1
ATOM 716 C C . ARG A 1 90 ? -13.421 -6.128 -0.411 1.00 98.56 90 ARG A C 1
ATOM 718 O O . ARG A 1 90 ? -14.560 -6.522 -0.202 1.00 98.56 90 ARG A O 1
ATOM 725 N N . PHE A 1 91 ? -12.556 -5.880 0.573 1.00 98.69 91 PHE A N 1
ATOM 726 C CA . PHE A 1 91 ? -12.905 -6.046 1.985 1.00 98.69 91 PHE A CA 1
ATOM 727 C C . PHE A 1 91 ? -14.124 -5.203 2.391 1.00 98.69 91 PHE A C 1
ATOM 729 O O . PHE A 1 91 ? -15.037 -5.740 3.011 1.00 98.69 91 PHE A O 1
ATOM 736 N N . TYR A 1 92 ? -14.188 -3.924 2.001 1.00 98.56 92 TYR A N 1
ATOM 737 C CA . TYR A 1 92 ? -15.327 -3.058 2.346 1.00 98.56 92 TYR A CA 1
ATOM 738 C C . TYR A 1 92 ? -16.638 -3.437 1.646 1.00 98.56 92 TYR A C 1
ATOM 740 O O . TYR A 1 92 ? -17.707 -3.133 2.168 1.00 98.56 92 TYR A O 1
ATOM 748 N N . ILE A 1 93 ? -16.573 -4.108 0.494 1.00 97.69 93 ILE A N 1
ATOM 749 C CA . ILE A 1 93 ? -17.757 -4.594 -0.238 1.00 97.69 93 ILE A CA 1
ATOM 750 C C . ILE A 1 93 ? -18.021 -6.093 -0.032 1.00 97.69 93 ILE A C 1
ATOM 752 O O . ILE A 1 93 ? -18.864 -6.665 -0.715 1.00 97.69 93 ILE A O 1
ATOM 756 N N . ASN A 1 94 ? -17.336 -6.726 0.928 1.00 97.81 94 ASN A N 1
ATOM 757 C CA . ASN A 1 94 ? -17.455 -8.150 1.262 1.00 97.81 94 ASN A CA 1
ATOM 758 C C . ASN A 1 94 ? -17.152 -9.120 0.099 1.00 97.81 94 ASN A C 1
ATOM 760 O O . ASN A 1 94 ? -17.725 -10.206 0.026 1.00 97.81 94 ASN A O 1
ATOM 764 N N . GLU A 1 95 ? -16.224 -8.755 -0.784 1.00 98.12 95 GLU A N 1
ATOM 765 C CA . GLU A 1 95 ? -15.696 -9.623 -1.840 1.00 98.12 95 GLU A CA 1
ATOM 766 C C . GLU A 1 95 ? -14.394 -10.324 -1.418 1.00 98.12 95 GLU A C 1
ATOM 768 O O . GLU A 1 95 ? -13.600 -9.815 -0.619 1.00 98.12 95 GLU A O 1
ATOM 773 N N . ASP A 1 96 ? -14.133 -11.493 -2.005 1.00 98.12 96 ASP A N 1
ATOM 774 C CA . ASP A 1 96 ? -12.922 -12.259 -1.723 1.00 98.12 96 ASP A CA 1
ATOM 775 C C . ASP A 1 96 ? -11.668 -11.703 -2.414 1.00 98.12 96 ASP A C 1
ATOM 777 O O . ASP A 1 96 ? -11.673 -11.221 -3.554 1.00 98.12 96 ASP A O 1
ATOM 781 N N . SER A 1 97 ? -10.547 -11.806 -1.700 1.00 98.38 97 SER A N 1
ATOM 782 C CA . SER A 1 97 ? -9.221 -11.373 -2.122 1.00 98.38 97 SER A CA 1
ATOM 783 C C . SER A 1 97 ? -8.133 -12.213 -1.438 1.00 98.38 97 SER A C 1
ATOM 785 O O . SER A 1 97 ? -8.385 -12.832 -0.398 1.00 98.38 97 SER A O 1
ATOM 787 N N . PRO A 1 98 ? -6.881 -12.179 -1.929 1.00 98.44 98 PRO A N 1
ATOM 788 C CA . PRO A 1 98 ? -5.769 -12.882 -1.287 1.00 98.44 98 PRO A CA 1
ATOM 789 C C . PRO A 1 98 ? -5.4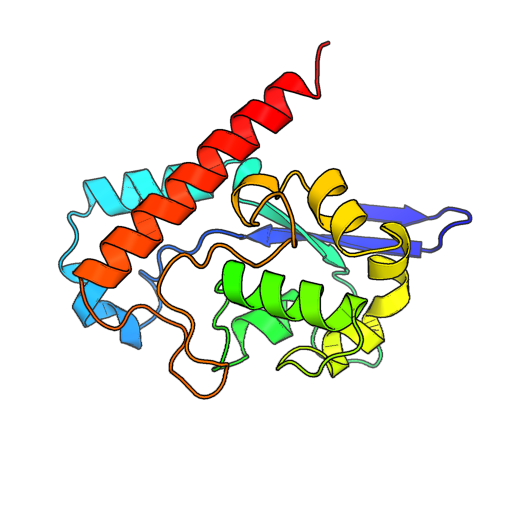43 -12.415 0.145 1.00 98.44 98 PRO A C 1
ATOM 791 O O . PRO A 1 98 ? -4.635 -13.056 0.818 1.00 98.44 98 PRO A O 1
ATOM 794 N N . LEU A 1 99 ? -6.027 -11.303 0.615 1.00 98.56 99 LEU A N 1
ATOM 795 C CA . LEU A 1 99 ? -5.837 -10.771 1.969 1.00 98.56 99 LEU A CA 1
ATOM 796 C C . LEU A 1 99 ? -7.105 -10.820 2.831 1.00 98.56 99 LEU A C 1
ATOM 798 O O . LEU A 1 99 ? -7.049 -10.347 3.966 1.00 98.56 99 LEU A O 1
ATOM 802 N N . SER A 1 100 ? -8.210 -11.412 2.358 1.00 98.38 100 SER A N 1
ATOM 803 C CA . SER A 1 100 ? -9.503 -11.395 3.064 1.00 98.38 100 SER A CA 1
ATOM 804 C C . SER A 1 100 ? -9.401 -11.865 4.513 1.00 98.38 100 SER A C 1
ATOM 806 O O . SER A 1 100 ? -9.798 -11.141 5.425 1.00 98.38 100 SER A O 1
ATOM 808 N N . ASP A 1 101 ? -8.799 -13.030 4.761 1.00 98.06 101 ASP A N 1
ATOM 809 C CA . ASP A 1 101 ? -8.640 -13.549 6.125 1.00 98.06 101 ASP A CA 1
ATOM 810 C C . ASP A 1 101 ? -7.745 -12.662 6.987 1.00 98.06 101 ASP A C 1
ATOM 812 O O . ASP A 1 101 ? -7.941 -12.561 8.199 1.00 98.06 101 ASP A O 1
ATOM 816 N N . THR A 1 102 ? -6.737 -12.030 6.383 1.00 98.38 102 THR A N 1
ATOM 817 C CA . THR A 1 102 ? -5.872 -11.083 7.086 1.00 98.38 102 THR A CA 1
ATOM 818 C C . THR A 1 102 ? -6.646 -9.834 7.469 1.00 98.38 102 THR A C 1
ATOM 820 O O . THR A 1 102 ? -6.607 -9.455 8.636 1.00 98.38 102 THR A O 1
ATOM 823 N N . PHE A 1 103 ? -7.400 -9.231 6.556 1.00 98.56 103 PHE A N 1
ATOM 824 C CA . PHE A 1 103 ? -8.179 -8.032 6.857 1.00 98.56 103 PHE A CA 1
ATOM 825 C C . PHE A 1 103 ? -9.324 -8.294 7.833 1.00 98.56 103 PHE A C 1
ATOM 827 O O . PHE A 1 103 ? -9.517 -7.488 8.739 1.00 98.56 103 PHE A O 1
ATOM 834 N N . LYS A 1 104 ? -9.980 -9.461 7.770 1.00 98.31 104 LYS A N 1
ATOM 835 C CA . LYS A 1 104 ? -10.972 -9.886 8.776 1.00 98.31 104 LYS A CA 1
ATOM 836 C C . LYS A 1 104 ? -10.398 -9.895 10.200 1.00 98.31 104 LYS A C 1
ATOM 838 O O . LYS A 1 104 ? -11.078 -9.456 11.120 1.00 98.31 104 LYS A O 1
ATOM 843 N N . ARG A 1 105 ? -9.139 -10.320 10.395 1.00 98.00 105 ARG A N 1
ATOM 844 C CA . ARG A 1 105 ? -8.468 -10.276 11.718 1.00 98.00 105 ARG A CA 1
ATOM 845 C C . ARG A 1 105 ? -8.187 -8.860 12.217 1.00 98.00 105 ARG A C 1
ATOM 847 O O . ARG A 1 105 ? -8.063 -8.657 13.419 1.00 98.00 105 ARG A O 1
ATOM 854 N N . TYR A 1 106 ? -8.061 -7.903 11.304 1.00 97.88 106 TYR A N 1
ATOM 855 C CA . TYR A 1 106 ? -7.798 -6.495 11.597 1.00 97.88 106 TYR A CA 1
ATOM 856 C C . TYR A 1 106 ? -9.030 -5.617 11.327 1.00 97.88 106 TYR A C 1
ATOM 858 O O . TYR A 1 106 ? -8.885 -4.422 11.081 1.00 97.88 106 TYR A O 1
ATOM 866 N N . SER A 1 107 ? -10.241 -6.186 11.371 1.00 97.56 107 SER A N 1
ATOM 867 C CA . SER A 1 107 ? -11.481 -5.490 11.006 1.00 97.56 107 SER A CA 1
ATOM 868 C C . SER A 1 107 ? -11.708 -4.218 11.818 1.00 97.56 107 SER A C 1
ATOM 870 O O . SER A 1 107 ? -12.065 -3.203 11.236 1.00 97.56 107 SER A O 1
ATOM 872 N N . SER A 1 108 ? -11.393 -4.225 13.117 1.00 97.00 108 SER A N 1
ATOM 873 C CA . SER A 1 108 ? -11.507 -3.045 13.986 1.00 97.00 108 SER A CA 1
ATOM 874 C C . SER A 1 108 ? -10.704 -1.841 13.489 1.00 97.00 108 SER A C 1
ATOM 876 O O . SER A 1 108 ? -11.142 -0.710 13.663 1.00 97.00 108 SER A O 1
ATOM 878 N N . PHE A 1 109 ? -9.554 -2.062 12.841 1.00 98.00 109 PHE A N 1
ATOM 879 C CA . PHE A 1 109 ? -8.782 -0.988 12.216 1.00 98.00 109 PHE A CA 1
ATOM 880 C C . PHE A 1 109 ? -9.494 -0.439 10.980 1.00 98.00 109 PHE A C 1
ATOM 882 O O . PHE A 1 109 ? -9.584 0.772 10.823 1.00 98.00 109 PHE A O 1
ATOM 889 N N . PHE A 1 110 ? -10.024 -1.306 10.116 1.00 98.38 110 PHE A N 1
ATOM 890 C CA . PHE A 1 110 ? -10.756 -0.866 8.927 1.00 98.38 110 PHE A CA 1
ATOM 891 C C . PHE A 1 110 ? -12.089 -0.186 9.282 1.00 98.38 110 PHE A C 1
ATOM 893 O O . PHE A 1 110 ? -12.469 0.791 8.644 1.00 98.38 110 PHE A O 1
ATOM 900 N N . SER A 1 111 ? -12.759 -0.607 10.357 1.00 97.75 111 SER A N 1
ATOM 901 C CA . SER A 1 111 ? -13.987 0.035 10.841 1.00 97.75 111 SER A CA 1
ATOM 902 C C . SER A 1 111 ? -13.797 1.503 11.240 1.00 97.75 111 SER A C 1
ATOM 904 O O . SER A 1 111 ? -14.774 2.248 11.219 1.00 97.75 111 SER A O 1
ATOM 906 N N . LEU A 1 112 ? -12.568 1.952 11.538 1.00 97.94 112 LEU A N 1
ATOM 907 C CA . LEU A 1 112 ? -12.275 3.365 11.828 1.00 97.94 112 LEU A CA 1
ATOM 908 C C . LEU A 1 112 ? -12.632 4.296 10.662 1.00 97.94 112 LEU A C 1
ATOM 910 O O . LEU A 1 112 ? -12.903 5.474 10.880 1.00 97.94 112 LEU A O 1
ATOM 914 N N . PHE A 1 113 ? -12.624 3.772 9.437 1.00 98.06 113 PHE A N 1
ATOM 915 C CA . PHE A 1 113 ? -12.840 4.552 8.222 1.00 98.06 113 PHE A CA 1
ATOM 916 C C . PHE A 1 113 ? -14.253 4.407 7.658 1.00 98.06 113 PHE A C 1
ATOM 918 O O . PHE A 1 113 ? -14.572 5.078 6.683 1.00 98.06 113 PHE A O 1
ATOM 925 N N . GLN A 1 114 ? -15.093 3.581 8.295 1.00 97.88 114 GLN A N 1
ATOM 926 C CA . GLN A 1 114 ? -16.485 3.278 7.937 1.00 97.88 114 GLN A CA 1
ATOM 927 C C . GLN A 1 114 ? -16.640 2.534 6.602 1.00 97.88 114 GLN A C 1
ATOM 929 O O . GLN A 1 114 ? -17.151 1.415 6.589 1.00 97.88 114 GLN A O 1
ATOM 934 N N . ASP A 1 115 ? -16.160 3.108 5.502 1.00 98.38 115 ASP A N 1
ATOM 935 C CA . ASP A 1 115 ? -16.228 2.541 4.158 1.00 98.38 115 ASP A CA 1
ATOM 936 C C . ASP A 1 115 ? -14.921 2.755 3.365 1.00 98.38 115 ASP A C 1
ATOM 938 O O . ASP A 1 115 ? -13.932 3.323 3.847 1.00 98.38 115 ASP A O 1
ATOM 942 N N . PHE A 1 116 ? -14.894 2.267 2.120 1.00 98.56 116 PHE A N 1
ATOM 943 C CA . PHE A 1 116 ? -13.715 2.411 1.268 1.00 98.56 116 PHE A CA 1
ATOM 944 C C . PHE A 1 116 ? -13.413 3.874 0.930 1.00 98.56 116 PHE A C 1
ATOM 946 O O . PHE A 1 116 ? -12.243 4.251 0.863 1.00 98.56 116 PHE A O 1
ATOM 953 N N . LYS A 1 117 ? -14.440 4.714 0.762 1.00 98.25 117 LYS A N 1
ATOM 954 C CA . LYS A 1 117 ? -14.252 6.137 0.476 1.00 98.25 117 LYS A CA 1
ATOM 955 C C . LYS A 1 117 ? -13.582 6.831 1.661 1.00 98.25 117 LYS A C 1
ATOM 957 O O . LYS A 1 117 ? -12.599 7.541 1.462 1.00 98.25 117 LYS A O 1
ATOM 962 N N . GLY A 1 118 ? -14.041 6.568 2.882 1.00 98.31 118 GLY A N 1
ATOM 963 C CA . GLY A 1 118 ? -13.433 7.074 4.107 1.00 98.31 118 GLY A CA 1
ATOM 964 C C . GLY A 1 118 ? -11.980 6.624 4.261 1.00 98.31 118 GLY A C 1
ATOM 965 O O . GLY A 1 118 ? -11.133 7.422 4.663 1.00 98.31 118 GLY A O 1
ATOM 966 N N . TYR A 1 119 ? -11.645 5.392 3.854 1.00 98.62 119 TYR A N 1
ATOM 967 C CA . TYR A 1 119 ? -10.253 4.922 3.830 1.00 98.62 119 TYR A CA 1
ATOM 968 C C . TYR A 1 119 ? -9.396 5.714 2.829 1.00 98.62 119 TYR A C 1
ATOM 970 O O . TYR A 1 119 ? -8.285 6.140 3.159 1.00 98.62 119 TYR A O 1
ATOM 978 N N . ILE A 1 120 ? -9.910 5.932 1.613 1.00 98.44 120 ILE A N 1
ATOM 979 C CA . ILE A 1 120 ? -9.241 6.727 0.574 1.00 98.44 120 ILE A CA 1
ATOM 980 C C . ILE A 1 120 ? -9.030 8.170 1.036 1.00 98.44 120 ILE A C 1
ATOM 982 O O . ILE A 1 120 ? -7.927 8.703 0.879 1.00 98.44 120 ILE A O 1
ATOM 986 N N . ASP A 1 121 ? -10.058 8.784 1.617 1.00 97.38 121 ASP A N 1
ATOM 987 C CA . ASP A 1 121 ? -10.024 10.170 2.070 1.00 97.38 121 ASP A CA 1
ATOM 988 C C . ASP A 1 121 ? -9.035 10.353 3.217 1.00 97.38 121 ASP A C 1
ATOM 990 O O . ASP A 1 121 ? -8.151 11.207 3.129 1.00 97.38 121 ASP A O 1
ATOM 994 N N . PHE A 1 122 ? -9.115 9.499 4.242 1.00 97.44 122 PHE A N 1
ATOM 995 C CA . PHE A 1 122 ? -8.233 9.566 5.404 1.00 97.44 122 PHE A CA 1
ATOM 996 C C . PHE A 1 122 ? -6.758 9.418 5.018 1.00 97.44 122 PHE A C 1
ATOM 998 O O . PHE A 1 122 ? -5.905 10.178 5.476 1.00 97.44 122 PHE A O 1
ATOM 1005 N N . PHE A 1 123 ? -6.436 8.446 4.157 1.00 97.69 123 PHE A N 1
ATOM 1006 C CA . PHE A 1 123 ? -5.053 8.193 3.748 1.00 97.69 123 PHE A CA 1
ATOM 1007 C C . PHE A 1 123 ? -4.591 9.023 2.555 1.00 97.69 123 PHE A C 1
ATOM 1009 O O . PHE A 1 123 ? -3.432 8.870 2.145 1.00 97.69 123 PHE A O 1
ATOM 1016 N N . LEU A 1 124 ? -5.435 9.910 2.022 1.00 97.69 124 LEU A N 1
ATOM 1017 C CA . LEU A 1 124 ? -5.111 10.758 0.883 1.00 97.69 124 LEU A CA 1
ATOM 1018 C C . LEU A 1 124 ? -4.715 9.916 -0.354 1.00 97.69 124 LEU A C 1
ATOM 1020 O O . LEU A 1 124 ? -3.652 10.125 -0.951 1.00 97.69 124 LEU A O 1
ATOM 1024 N N . LEU A 1 125 ? -5.549 8.950 -0.747 1.00 98.12 125 LEU A N 1
ATOM 1025 C CA . LEU A 1 125 ? -5.272 7.986 -1.829 1.00 98.12 125 LEU A CA 1
ATOM 1026 C C . LEU A 1 125 ? -6.037 8.255 -3.138 1.00 98.12 125 LEU A C 1
ATOM 1028 O O . LEU A 1 125 ? -6.095 7.381 -3.997 1.00 98.12 125 LEU A O 1
ATOM 1032 N N . GLN A 1 126 ? -6.601 9.451 -3.310 1.00 96.62 126 GLN A N 1
ATOM 1033 C CA . GLN A 1 126 ? -7.520 9.788 -4.406 1.00 96.62 126 GLN A CA 1
ATOM 1034 C C . GLN A 1 126 ? -6.934 9.531 -5.808 1.00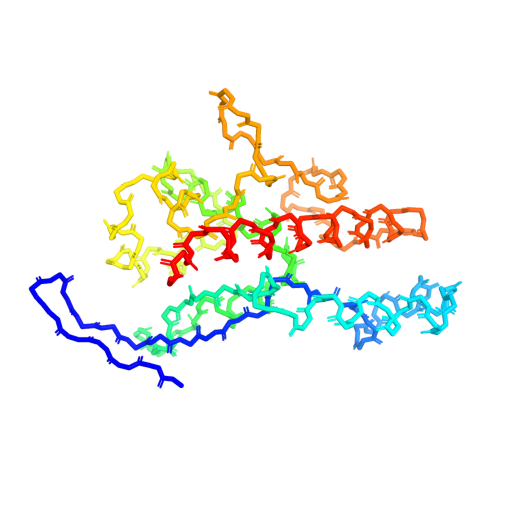 96.62 126 GLN A C 1
ATOM 1036 O O . GLN A 1 126 ? -7.652 9.084 -6.694 1.00 96.62 126 GLN A O 1
ATOM 1041 N N . ASP A 1 127 ? -5.625 9.724 -6.015 1.00 97.00 127 ASP A N 1
ATOM 1042 C CA . ASP A 1 127 ? -4.993 9.484 -7.327 1.00 97.00 127 ASP A CA 1
ATOM 1043 C C . ASP A 1 127 ? -4.909 7.993 -7.713 1.00 97.00 127 ASP A C 1
ATOM 1045 O O . ASP A 1 127 ? -4.557 7.670 -8.847 1.00 97.00 127 ASP A O 1
ATOM 1049 N N . LEU A 1 128 ? -5.205 7.077 -6.783 1.00 98.19 128 LEU A N 1
ATOM 1050 C CA . LEU A 1 128 ? -5.210 5.630 -7.025 1.00 98.19 128 LEU A CA 1
ATOM 1051 C C . LEU A 1 128 ? -6.592 5.080 -7.364 1.00 98.19 128 LEU A C 1
ATOM 1053 O O . LEU A 1 128 ? -6.722 3.869 -7.536 1.00 98.19 128 LEU A O 1
ATOM 1057 N N . VAL A 1 129 ? -7.611 5.933 -7.450 1.00 98.12 129 VAL A N 1
ATOM 1058 C CA . VAL A 1 129 ? -8.979 5.516 -7.751 1.00 98.12 129 VAL A CA 1
ATOM 1059 C C . VAL A 1 129 ? -9.627 6.414 -8.801 1.00 98.12 129 VAL A C 1
ATOM 1061 O O . VAL A 1 129 ? -9.252 7.576 -8.986 1.00 98.12 129 VAL A O 1
ATOM 1064 N N . GLU A 1 130 ? -10.587 5.863 -9.530 1.00 95.94 130 GLU A N 1
ATOM 1065 C CA . GLU A 1 130 ? -11.519 6.634 -10.345 1.00 95.94 130 GLU A CA 1
ATOM 1066 C C . GLU A 1 130 ? -12.517 7.378 -9.450 1.00 95.94 130 GLU A C 1
ATOM 1068 O O . GLU A 1 130 ? -12.971 6.863 -8.431 1.00 95.94 130 GLU A O 1
ATOM 1073 N N . GLU A 1 131 ? -12.853 8.615 -9.817 1.00 88.88 131 GLU A N 1
ATOM 1074 C CA . GLU A 1 131 ? -13.619 9.523 -8.950 1.00 88.88 131 GLU A CA 1
ATOM 1075 C C . GLU A 1 131 ? -15.054 9.036 -8.696 1.00 88.88 131 GLU A C 1
ATOM 1077 O O . GLU A 1 131 ? -15.596 9.220 -7.608 1.00 88.88 131 GLU A O 1
ATOM 1082 N N . LYS A 1 132 ? -15.671 8.397 -9.697 1.00 88.00 132 LYS A N 1
ATOM 1083 C CA . LYS A 1 132 ? -17.100 8.062 -9.681 1.00 88.00 132 LYS A CA 1
ATOM 1084 C C . LYS A 1 132 ? -17.418 6.758 -8.953 1.00 88.00 132 LYS A C 1
ATOM 1086 O O . LYS A 1 132 ? -18.409 6.689 -8.234 1.00 88.00 132 LYS A O 1
ATOM 1091 N N . ASP A 1 133 ? -16.636 5.716 -9.198 1.00 90.12 133 ASP A N 1
ATOM 1092 C CA . ASP A 1 133 ? -16.916 4.343 -8.758 1.00 90.12 133 ASP A CA 1
ATOM 1093 C C . ASP A 1 133 ? -15.819 3.768 -7.851 1.00 90.12 133 ASP A C 1
ATOM 1095 O O . ASP A 1 133 ? -15.916 2.620 -7.414 1.00 90.12 133 ASP A O 1
ATOM 1099 N N . LEU A 1 134 ? -14.793 4.568 -7.536 1.00 95.50 134 LEU A N 1
ATOM 1100 C CA . LEU A 1 134 ? -13.646 4.181 -6.718 1.00 95.50 134 LEU A CA 1
ATOM 1101 C C . LEU A 1 134 ? -12.928 2.925 -7.241 1.00 95.50 134 LEU A C 1
ATOM 1103 O O . LEU A 1 134 ? -12.293 2.194 -6.473 1.00 95.50 134 LEU A O 1
ATOM 1107 N N . VAL A 1 135 ? -13.012 2.668 -8.550 1.00 96.69 135 VAL A N 1
ATOM 1108 C CA . VAL A 1 135 ? -12.248 1.602 -9.205 1.00 96.69 135 VAL A CA 1
ATOM 1109 C C . VAL A 1 135 ? -10.763 1.932 -9.134 1.00 96.69 135 VAL A C 1
ATOM 1111 O O . VAL A 1 135 ? -10.357 3.074 -9.331 1.00 96.69 135 VAL A O 1
ATOM 1114 N N . ILE A 1 136 ? -9.932 0.931 -8.843 1.00 98.38 136 ILE A N 1
ATOM 1115 C CA . ILE A 1 136 ? -8.491 1.131 -8.681 1.00 98.38 136 ILE A CA 1
ATOM 1116 C C . ILE A 1 136 ? -7.831 1.492 -10.017 1.00 98.38 136 ILE A C 1
ATOM 1118 O O . ILE A 1 136 ? -7.942 0.769 -11.008 1.00 98.38 136 ILE A O 1
ATOM 1122 N N . LYS A 1 137 ? -7.041 2.567 -10.008 1.00 97.94 137 LYS A N 1
ATOM 1123 C CA . LYS A 1 137 ? -6.102 2.930 -11.074 1.00 97.94 137 LYS A CA 1
ATOM 1124 C C . LYS A 1 137 ? -4.818 2.127 -10.910 1.00 97.94 137 LYS A C 1
ATOM 1126 O O . LYS A 1 137 ? -3.877 2.547 -10.234 1.00 97.94 137 LYS A O 1
ATOM 1131 N N . PHE A 1 138 ? -4.786 0.942 -11.508 1.00 97.94 138 PHE A N 1
ATOM 1132 C CA . PHE A 1 138 ? -3.629 0.057 -11.407 1.00 97.94 138 PHE A CA 1
ATOM 1133 C C . PHE A 1 138 ? -2.385 0.637 -12.098 1.00 97.94 138 PHE A C 1
ATOM 1135 O O . PHE A 1 138 ? -2.445 1.207 -13.187 1.00 97.94 138 PHE A O 1
ATOM 1142 N N . PHE A 1 139 ? -1.220 0.436 -11.484 1.00 96.50 139 PHE A N 1
ATOM 1143 C CA . PHE A 1 139 ? 0.070 0.917 -11.980 1.00 96.50 139 PHE A CA 1
ATOM 1144 C C . PHE A 1 139 ? 0.521 0.215 -13.269 1.00 96.50 139 PHE A C 1
ATOM 1146 O O . PHE A 1 139 ? 1.224 0.817 -14.081 1.00 96.50 139 PHE A O 1
ATOM 1153 N N . VAL A 1 140 ? 0.109 -1.039 -13.454 1.00 94.62 140 VAL A N 1
ATOM 1154 C CA . VAL A 1 140 ? 0.158 -1.820 -14.703 1.00 94.62 140 VAL A CA 1
ATOM 1155 C C . VAL A 1 140 ? -1.118 -2.672 -14.793 1.00 94.62 140 VAL A C 1
ATOM 1157 O O . VAL A 1 140 ? -1.731 -2.896 -13.744 1.00 94.62 140 VAL A O 1
ATOM 1160 N N . PRO A 1 141 ? -1.523 -3.163 -15.982 1.00 93.00 141 PRO A N 1
ATOM 1161 C CA . PRO A 1 141 ? -2.806 -3.843 -16.172 1.00 93.00 141 PRO A CA 1
ATOM 1162 C C . PRO A 1 141 ? -3.096 -4.933 -15.131 1.00 93.00 141 PRO A C 1
ATOM 1164 O O . PRO A 1 141 ? -2.241 -5.770 -14.832 1.00 93.00 141 PRO A O 1
ATOM 1167 N N . PHE A 1 142 ? -4.312 -4.919 -14.583 1.00 94.19 142 PHE A N 1
ATOM 1168 C CA . PHE A 1 142 ? -4.785 -5.915 -13.627 1.00 94.19 142 PHE A CA 1
ATOM 1169 C C . PHE A 1 142 ? -5.637 -6.965 -14.333 1.00 94.19 142 PHE A C 1
ATOM 1171 O O . PHE A 1 142 ? -6.655 -6.648 -14.937 1.00 94.19 142 PHE A O 1
ATOM 1178 N N . ASN A 1 143 ? -5.219 -8.225 -14.223 1.00 91.12 143 ASN A N 1
ATOM 1179 C CA . ASN A 1 143 ? -5.857 -9.369 -14.877 1.00 91.12 143 ASN A CA 1
ATOM 1180 C C . ASN A 1 143 ? -6.285 -10.437 -13.852 1.00 91.12 143 ASN A C 1
ATOM 1182 O O . ASN A 1 143 ? -6.237 -11.633 -14.141 1.00 91.12 143 ASN A O 1
ATOM 1186 N N . GLY A 1 144 ? -6.643 -10.010 -12.636 1.00 95.19 144 GLY A N 1
ATOM 1187 C CA . GLY A 1 144 ? -6.948 -10.893 -11.509 1.00 95.19 144 GLY A CA 1
ATOM 1188 C C . GLY A 1 144 ? -5.723 -11.288 -10.674 1.00 95.19 144 GLY A C 1
ATOM 1189 O O . GLY A 1 144 ? -4.578 -11.006 -11.029 1.00 95.19 144 GLY A O 1
ATOM 1190 N N . PHE A 1 145 ? -5.975 -11.950 -9.541 1.00 97.31 145 PHE A N 1
ATOM 1191 C CA . PHE A 1 145 ? -4.949 -12.350 -8.563 1.00 97.31 145 PHE A CA 1
ATOM 1192 C C . PHE A 1 145 ? -4.247 -13.682 -8.884 1.00 97.31 145 PHE A C 1
ATOM 1194 O O . PHE A 1 145 ? -3.317 -14.075 -8.175 1.00 97.31 145 PHE A O 1
ATOM 1201 N N . ASP A 1 146 ? -4.655 -14.350 -9.966 1.00 95.06 146 ASP A N 1
ATOM 1202 C CA . ASP A 1 146 ? -4.068 -15.611 -10.446 1.00 95.06 146 ASP A CA 1
ATOM 1203 C C . ASP A 1 146 ? -2.902 -15.391 -11.425 1.00 95.06 146 ASP A C 1
ATOM 1205 O O . ASP A 1 146 ? -2.279 -16.340 -11.907 1.00 95.06 146 ASP A O 1
ATOM 1209 N N . ARG A 1 147 ? -2.599 -14.129 -11.750 1.00 92.75 147 ARG A N 1
ATOM 1210 C CA . ARG A 1 147 ? -1.488 -13.736 -12.621 1.00 92.75 147 ARG A CA 1
ATOM 1211 C C . ARG A 1 147 ? -0.312 -13.200 -11.798 1.00 92.75 147 ARG A C 1
ATOM 1213 O O . ARG A 1 147 ? -0.524 -12.692 -10.697 1.00 92.75 147 ARG A O 1
ATOM 1220 N N . PRO A 1 148 ? 0.931 -13.283 -12.314 1.00 93.50 148 PRO A N 1
ATOM 1221 C CA . PRO A 1 148 ? 2.079 -12.667 -11.659 1.00 93.50 148 PRO A CA 1
ATOM 1222 C C . PRO A 1 148 ? 1.826 -11.173 -11.385 1.00 93.50 148 PRO A C 1
ATOM 1224 O O . PRO A 1 148 ? 1.429 -10.456 -12.303 1.00 93.50 148 PRO A O 1
ATOM 1227 N N . PRO A 1 149 ? 2.053 -10.683 -10.152 1.00 95.12 149 PRO A N 1
ATOM 1228 C CA . PRO A 1 149 ? 1.695 -9.313 -9.786 1.00 95.12 149 PRO A CA 1
ATOM 1229 C C . PRO A 1 149 ? 2.726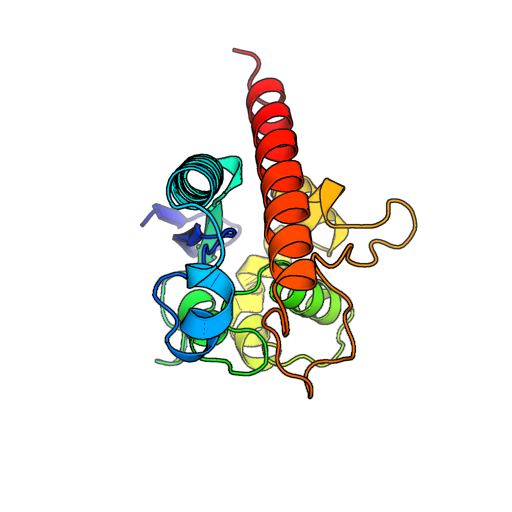 -8.277 -10.230 1.00 95.12 149 PRO A C 1
ATOM 1231 O O . PRO A 1 149 ? 2.426 -7.085 -10.246 1.00 95.12 149 PRO A O 1
ATOM 1234 N N . LEU A 1 150 ? 3.952 -8.697 -10.540 1.00 96.19 150 LEU A N 1
ATOM 1235 C CA . LEU A 1 150 ? 5.044 -7.793 -10.882 1.00 96.19 150 LEU A CA 1
ATOM 1236 C C . LEU A 1 150 ? 5.092 -7.519 -12.393 1.00 96.19 150 LEU A C 1
ATOM 1238 O O . LEU A 1 150 ? 4.658 -8.372 -13.167 1.00 96.19 150 LEU A O 1
ATOM 1242 N N . PRO A 1 151 ? 5.646 -6.367 -12.819 1.00 96.88 151 PRO A N 1
ATOM 1243 C CA . PRO A 1 151 ? 5.854 -6.069 -14.232 1.00 96.88 151 PRO A CA 1
ATOM 1244 C C . PRO A 1 151 ? 6.574 -7.199 -14.974 1.00 96.88 151 PRO A C 1
ATOM 1246 O O . PRO A 1 151 ? 7.592 -7.706 -14.502 1.00 96.88 151 PRO A O 1
ATOM 1249 N N . SER A 1 152 ? 6.059 -7.563 -16.144 1.00 95.88 152 SER A N 1
ATOM 1250 C CA . SER A 1 152 ? 6.552 -8.676 -16.965 1.00 95.88 152 SER A CA 1
ATOM 1251 C C . SER A 1 152 ? 7.651 -8.270 -17.952 1.00 95.88 152 SER A C 1
ATOM 1253 O O . SER A 1 152 ? 8.340 -9.122 -18.507 1.00 95.88 152 SER A O 1
ATOM 1255 N N . ASN A 1 153 ? 7.820 -6.967 -18.185 1.00 97.31 153 ASN A N 1
ATOM 1256 C CA . ASN A 1 153 ? 8.792 -6.409 -19.119 1.00 97.31 153 ASN A CA 1
ATOM 1257 C C . ASN A 1 153 ? 9.222 -4.986 -18.707 1.00 97.31 153 ASN A C 1
ATOM 1259 O O . ASN A 1 153 ? 8.696 -4.393 -17.760 1.00 97.31 153 ASN A O 1
ATOM 1263 N N . VAL A 1 154 ? 10.203 -4.430 -19.425 1.00 98.12 154 VAL A N 1
ATOM 1264 C CA . VAL A 1 154 ? 10.771 -3.095 -19.162 1.00 98.12 154 VAL A CA 1
ATOM 1265 C C . VAL A 1 154 ? 9.728 -1.991 -19.316 1.00 98.12 154 VAL A C 1
ATOM 1267 O O . VAL A 1 154 ? 9.712 -1.054 -18.519 1.00 98.12 154 VAL A O 1
ATOM 1270 N N . GLN A 1 155 ? 8.837 -2.102 -20.299 1.00 97.69 155 GLN A N 1
ATOM 1271 C CA . GLN A 1 155 ? 7.793 -1.117 -20.566 1.00 97.69 155 GLN A CA 1
ATOM 1272 C C . GLN A 1 155 ? 6.790 -1.061 -19.408 1.00 97.69 155 GLN A C 1
ATOM 1274 O O . GLN A 1 155 ? 6.487 0.020 -18.905 1.00 97.69 155 GLN A O 1
ATOM 1279 N N . GLU A 1 156 ? 6.341 -2.215 -18.913 1.00 97.62 156 GLU A N 1
ATOM 1280 C CA . GLU A 1 156 ? 5.486 -2.300 -17.728 1.00 97.62 156 GLU A CA 1
ATOM 1281 C C . GLU A 1 156 ? 6.195 -1.776 -16.477 1.00 97.62 156 GLU A C 1
ATOM 1283 O O . GLU A 1 156 ? 5.587 -1.054 -15.690 1.00 97.62 156 GLU A O 1
ATOM 1288 N N . TYR A 1 157 ? 7.487 -2.064 -16.294 1.00 98.31 157 TYR A N 1
ATOM 1289 C CA . TYR A 1 157 ? 8.232 -1.524 -15.153 1.00 98.31 157 TYR A CA 1
ATOM 1290 C C . TYR A 1 157 ? 8.365 0.005 -15.221 1.00 98.31 157 TYR A C 1
ATOM 1292 O O . TYR A 1 157 ? 8.230 0.687 -14.203 1.00 98.31 157 TYR A O 1
ATOM 1300 N N . GLN A 1 158 ? 8.576 0.564 -16.415 1.00 98.00 158 GLN A N 1
ATOM 1301 C CA . GLN A 1 158 ? 8.587 2.012 -16.628 1.00 98.00 158 GLN A CA 1
ATOM 1302 C C . GLN A 1 158 ? 7.214 2.637 -16.333 1.00 98.00 158 GLN A C 1
ATOM 1304 O O . GLN A 1 158 ? 7.157 3.665 -15.653 1.00 98.00 158 GLN A O 1
ATOM 1309 N N . SER A 1 159 ? 6.117 2.000 -16.759 1.00 97.75 159 SER A N 1
ATOM 1310 C CA . SER A 1 159 ? 4.746 2.406 -16.406 1.00 97.75 159 SER A CA 1
ATOM 1311 C C . SER A 1 159 ? 4.512 2.368 -14.896 1.00 97.75 159 SER A C 1
ATOM 1313 O O . SER A 1 159 ? 4.095 3.374 -14.322 1.00 97.75 159 SER A O 1
ATOM 1315 N N . TYR A 1 160 ? 4.882 1.266 -14.235 1.00 98.44 160 TYR A N 1
ATOM 1316 C CA . TYR A 1 160 ? 4.809 1.124 -12.780 1.00 98.44 160 TYR A CA 1
ATOM 1317 C C . TYR A 1 160 ? 5.551 2.259 -12.067 1.00 98.44 160 TYR A C 1
ATOM 1319 O O . TYR A 1 160 ? 4.968 2.974 -11.248 1.00 98.44 160 TYR A O 1
ATOM 1327 N N . LYS A 1 161 ? 6.823 2.476 -12.427 1.00 98.19 161 LYS A N 1
ATOM 1328 C CA . LYS A 1 161 ? 7.665 3.542 -11.870 1.00 98.19 161 LYS A CA 1
ATOM 1329 C C . LYS A 1 161 ? 7.025 4.917 -12.067 1.00 98.19 161 LYS A C 1
ATOM 1331 O O . LYS A 1 161 ? 6.996 5.713 -11.126 1.00 98.19 161 LYS A O 1
ATOM 1336 N N . LYS A 1 162 ? 6.528 5.208 -13.274 1.00 98.00 162 LYS A N 1
ATOM 1337 C CA . LYS A 1 162 ? 5.903 6.492 -13.623 1.00 98.00 162 LYS A CA 1
ATOM 1338 C C . LYS A 1 162 ? 4.646 6.740 -12.791 1.00 98.00 162 LYS A C 1
ATOM 1340 O O . LYS A 1 162 ? 4.561 7.788 -12.150 1.00 98.00 162 LYS A O 1
ATOM 1345 N N . HIS A 1 163 ? 3.707 5.795 -12.774 1.00 98.25 163 HIS A N 1
ATOM 1346 C CA . HIS A 1 163 ? 2.433 5.945 -12.067 1.00 98.25 163 HIS A CA 1
ATOM 1347 C C . HIS A 1 163 ? 2.629 6.046 -10.553 1.00 98.25 163 HIS A C 1
ATOM 1349 O O . HIS A 1 163 ? 2.093 6.959 -9.927 1.00 98.25 163 HIS A O 1
ATOM 1355 N N . LEU A 1 164 ? 3.480 5.195 -9.975 1.00 98.19 164 LEU A N 1
ATOM 1356 C CA . LEU A 1 164 ? 3.784 5.251 -8.548 1.00 98.19 164 LEU A CA 1
ATOM 1357 C C . LEU A 1 164 ? 4.489 6.563 -8.164 1.00 98.19 164 LEU A C 1
ATOM 1359 O O . LEU A 1 164 ? 4.132 7.184 -7.167 1.00 98.19 164 LEU A O 1
ATOM 1363 N N . THR A 1 165 ? 5.451 7.030 -8.970 1.00 98.12 165 THR A N 1
ATOM 1364 C CA . THR A 1 165 ? 6.118 8.324 -8.729 1.00 98.12 165 THR A CA 1
ATOM 1365 C C . THR A 1 165 ? 5.126 9.483 -8.791 1.00 98.12 165 THR A C 1
ATOM 1367 O O . THR A 1 165 ? 5.202 10.396 -7.968 1.00 98.12 165 THR A O 1
ATOM 1370 N N . HIS A 1 166 ? 4.207 9.459 -9.758 1.00 98.06 166 HIS A N 1
ATOM 1371 C CA . HIS A 1 166 ? 3.169 10.476 -9.893 1.00 98.06 166 HIS A CA 1
ATOM 1372 C C . HIS A 1 166 ? 2.253 10.503 -8.663 1.00 98.06 166 HIS A C 1
ATOM 1374 O O . HIS A 1 166 ? 2.134 11.553 -8.032 1.00 98.06 166 HIS A O 1
ATOM 1380 N N . PHE A 1 167 ? 1.717 9.344 -8.261 1.00 98.31 167 PHE A N 1
ATOM 1381 C CA . PHE A 1 167 ? 0.904 9.200 -7.051 1.00 98.31 167 PHE A CA 1
ATOM 1382 C C . PHE A 1 167 ? 1.620 9.742 -5.808 1.00 98.31 167 PHE A C 1
ATOM 1384 O O . PHE A 1 167 ? 1.070 10.570 -5.085 1.00 98.31 167 PHE A O 1
ATOM 1391 N N . VAL A 1 168 ? 2.865 9.316 -5.563 1.00 98.31 168 VAL A N 1
ATOM 1392 C CA . VAL A 1 168 ? 3.604 9.726 -4.360 1.00 98.31 168 VAL A CA 1
ATOM 1393 C C . VAL A 1 168 ? 3.820 11.241 -4.335 1.00 98.31 168 VAL A C 1
ATOM 1395 O O . VAL A 1 168 ? 3.643 11.871 -3.293 1.00 98.31 168 VAL A O 1
ATOM 1398 N N . LYS A 1 169 ? 4.160 11.854 -5.476 1.00 97.88 169 LYS A N 1
ATOM 1399 C CA . LYS A 1 169 ? 4.330 13.312 -5.574 1.00 97.88 169 LYS A CA 1
ATOM 1400 C C . LYS A 1 169 ? 3.028 14.069 -5.315 1.00 97.88 169 LYS A C 1
ATOM 1402 O O . LYS A 1 169 ? 3.045 15.008 -4.523 1.00 97.88 169 LYS A O 1
ATOM 1407 N N . ALA A 1 170 ? 1.926 13.651 -5.931 1.00 97.44 170 ALA A N 1
ATOM 1408 C CA . ALA A 1 170 ? 0.621 14.278 -5.733 1.00 97.44 170 ALA A CA 1
ATOM 1409 C C . ALA A 1 170 ? 0.146 14.137 -4.276 1.00 97.44 170 ALA A C 1
ATOM 1411 O O . ALA A 1 170 ? -0.282 15.110 -3.653 1.00 97.44 170 ALA A O 1
ATOM 1412 N N . ARG A 1 171 ? 0.332 12.958 -3.673 1.00 97.38 171 ARG A N 1
ATOM 1413 C CA . ARG A 1 171 ? 0.021 12.724 -2.258 1.00 97.38 171 ARG A CA 1
ATOM 1414 C C . ARG A 1 171 ? 0.860 13.584 -1.314 1.00 97.38 171 ARG A C 1
ATOM 1416 O O . ARG A 1 171 ? 0.308 14.132 -0.367 1.00 97.38 171 ARG A O 1
ATOM 1423 N N . ASN A 1 172 ? 2.157 13.761 -1.585 1.00 97.06 172 ASN A N 1
ATOM 1424 C CA . ASN A 1 172 ? 2.999 14.686 -0.815 1.00 97.06 172 ASN A CA 1
ATOM 1425 C C . ASN A 1 172 ? 2.478 16.127 -0.872 1.00 97.06 172 ASN A C 1
ATOM 1427 O O . ASN A 1 172 ? 2.457 16.804 0.151 1.00 97.06 172 ASN A O 1
ATOM 1431 N N . GLN A 1 173 ? 2.052 16.595 -2.050 1.00 96.31 173 GLN A N 1
ATOM 1432 C CA . GLN A 1 173 ? 1.483 17.937 -2.204 1.00 96.31 173 GLN A CA 1
ATOM 1433 C C . GLN A 1 173 ? 0.192 18.088 -1.393 1.00 96.31 173 GLN A C 1
ATOM 1435 O O . GLN A 1 173 ? 0.048 19.066 -0.662 1.00 96.31 173 GLN A O 1
ATOM 1440 N N . ARG A 1 174 ? -0.702 17.092 -1.451 1.00 95.75 174 ARG A N 1
ATOM 1441 C CA . ARG A 1 174 ? -1.946 17.077 -0.664 1.00 95.75 174 ARG A CA 1
ATOM 1442 C C . ARG A 1 174 ? -1.668 17.068 0.844 1.00 95.75 174 ARG A C 1
ATOM 1444 O O . ARG A 1 174 ? -2.290 17.827 1.576 1.00 95.75 174 ARG A O 1
ATOM 1451 N N . MET A 1 175 ? -0.682 16.294 1.305 1.00 95.06 175 MET A N 1
ATOM 1452 C CA . MET A 1 175 ? -0.251 16.293 2.712 1.00 95.06 175 MET A CA 1
ATOM 1453 C C . MET A 1 175 ? 0.321 17.643 3.161 1.00 95.06 175 MET A C 1
ATOM 1455 O O . MET A 1 175 ? 0.029 18.085 4.266 1.00 95.06 175 MET A O 1
ATOM 1459 N N . ALA A 1 176 ? 1.106 18.312 2.313 1.00 94.19 176 ALA A N 1
ATOM 1460 C CA . ALA A 1 176 ? 1.648 19.633 2.626 1.00 94.19 176 ALA A CA 1
ATOM 1461 C C . ALA A 1 176 ? 0.550 20.708 2.714 1.00 94.19 176 ALA A C 1
ATOM 1463 O O . ALA A 1 176 ? 0.640 21.605 3.543 1.00 94.19 176 ALA A O 1
ATOM 1464 N N . GLN A 1 177 ? -0.497 20.607 1.890 1.00 91.00 177 GLN A N 1
ATOM 1465 C CA . GLN A 1 177 ? -1.636 21.535 1.900 1.00 91.00 177 GLN A CA 1
ATOM 1466 C C . GLN A 1 177 ? -2.615 21.278 3.052 1.00 91.00 177 GLN A C 1
ATOM 1468 O O . GLN A 1 177 ? -3.229 22.217 3.544 1.00 91.00 177 GLN A O 1
ATOM 1473 N N . ALA A 1 178 ? -2.756 20.023 3.492 1.00 76.50 178 ALA A N 1
ATOM 1474 C CA . ALA A 1 178 ? -3.599 19.645 4.629 1.00 76.50 178 ALA A CA 1
ATOM 1475 C C . ALA A 1 178 ? -3.041 20.118 5.987 1.00 76.50 178 ALA A C 1
ATOM 1477 O O . ALA A 1 178 ? -3.741 20.055 6.996 1.00 76.50 178 ALA A O 1
ATOM 1478 N N . HIS A 1 179 ? -1.802 20.620 6.005 1.00 58.78 179 HIS A N 1
ATOM 1479 C CA . HIS A 1 179 ? -1.164 21.251 7.155 1.00 58.78 179 HIS A CA 1
ATOM 1480 C C . HIS A 1 179 ? -0.840 22.731 6.873 1.00 58.78 179 HIS A C 1
ATOM 1482 O O . HIS A 1 179 ? 0.338 23.075 6.746 1.00 58.78 179 HIS A O 1
ATOM 1488 N N . PRO A 1 180 ? -1.840 23.631 6.787 1.00 41.38 180 PRO A N 1
ATOM 1489 C CA . PRO A 1 180 ? -1.572 25.047 6.958 1.00 41.38 180 PRO A CA 1
ATOM 1490 C C . PRO A 1 180 ? -1.317 25.265 8.454 1.00 41.38 180 PRO A C 1
ATOM 1492 O O . PRO A 1 180 ? -2.251 25.300 9.254 1.00 41.38 180 PRO A O 1
ATOM 1495 N N . TYR A 1 181 ? -0.046 25.313 8.844 1.00 43.88 181 TYR A N 1
ATOM 1496 C CA . TYR A 1 181 ? 0.319 26.087 10.027 1.00 43.88 181 TYR A CA 1
ATOM 1497 C C . TYR A 1 181 ? 0.250 27.569 9.669 1.00 43.88 181 TYR A C 1
ATOM 1499 O O . TYR A 1 181 ? 0.720 27.913 8.558 1.00 43.88 181 TYR A O 1
#

Foldseek 3Di:
DDWDQDPLGTADKDKDFQDDLCCVVPVCVVQSVVDDPVLSVVLVVLCPDPLRIDMFGDDDDPVDDAPRRLQCPQQLHNSNNLLVLVCLQCCQVVHDDSCNVNCVSVVSVNVVQVHSVSVCVVSVQVLQADPPPRHGPHLADDDDSVDGNDDPHNVSSVSNSVSSSVSSVVSNVVVVVVDDD

Radius of gyration: 16.45 Å; chains: 1; bounding box: 39×42×44 Å

pLDDT: mean 95.85, std 6.77, range [41.38, 98.81]